Protein AF-A0A7Y1VDX3-F1 (afdb_monomer)

Solvent-accessible surface area (backbone atoms only — not comparable to full-atom values): 6026 Å² total; per-residue (Å²): 114,44,83,74,45,80,50,71,57,99,87,42,53,24,38,36,29,40,42,67,61,89,92,47,64,34,39,38,28,24,33,70,87,78,65,44,71,39,35,40,39,37,72,43,80,51,99,92,39,83,38,59,35,38,38,38,41,39,68,69,42,78,50,96,91,40,77,41,66,30,31,42,38,38,38,48,74,94,47,76,48,78,48,74,59,90,76,83,79,79,99,62,97,78,57,79,81,82,74,116

Mean predicted aligned error: 3.8 Å

Foldseek 3Di:
DDFDDFDDDPNFTWTWDWDDDPNFIKIWIAGPPPRDTAKIWGWDQDPNDTWIKMKGFDPFDDDPNDTDTQWIWIDTPPDIDIGGHPDDDDPPDDDPVVVD

Secondary structure (DSSP, 8-state):
-EEEEEEEETTEEEEEEEEEETTEEEEEEEETTT--EEEEEEEEEETTEEEEEEEEEEEEEEETTEEEEEEEEEEETTEEEEEE-S---SS-S--GGGG-

pLDDT: mean 94.96, std 3.92, range [72.88, 98.62]

Structure (mmCIF, N/CA/C/O backbone):
data_AF-A0A7Y1VDX3-F1
#
_entry.id   AF-A0A7Y1VDX3-F1
#
loop_
_atom_site.group_PDB
_atom_site.id
_atom_site.type_symbol
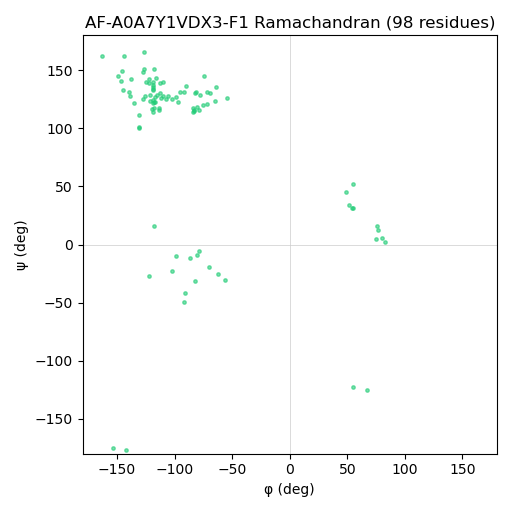_atom_site.label_atom_id
_atom_site.label_alt_id
_atom_site.label_comp_id
_atom_site.label_asym_id
_atom_site.label_entity_id
_atom_site.label_seq_id
_atom_site.pdbx_PDB_ins_code
_atom_site.Cartn_x
_atom_site.Cartn_y
_atom_site.Cartn_z
_atom_site.occupancy
_atom_site.B_iso_or_equiv
_atom_site.auth_seq_id
_atom_site.auth_comp_id
_atom_site.auth_asym_id
_atom_site.auth_atom_id
_atom_site.pdbx_PDB_model_num
ATOM 1 N N . ILE A 1 1 ? 3.063 -6.414 14.309 1.00 93.81 1 ILE A N 1
ATOM 2 C CA . ILE A 1 1 ? 1.867 -6.387 13.434 1.00 93.81 1 ILE A CA 1
ATOM 3 C C . ILE A 1 1 ? 0.695 -6.973 14.199 1.00 93.81 1 ILE A C 1
ATOM 5 O O . ILE A 1 1 ? 0.925 -7.875 14.996 1.00 93.81 1 ILE A O 1
ATOM 9 N N . GLU A 1 2 ? -0.512 -6.468 13.977 1.00 97.50 2 GLU A N 1
ATOM 10 C CA . GLU A 1 2 ? -1.724 -6.882 14.695 1.00 97.50 2 GLU A CA 1
ATOM 11 C C . GLU A 1 2 ? -2.932 -6.850 13.746 1.00 97.50 2 GLU A C 1
ATOM 13 O O . GLU A 1 2 ? -3.115 -5.875 13.017 1.00 97.50 2 GLU A O 1
ATOM 18 N N . LEU A 1 3 ? -3.746 -7.911 13.733 1.00 97.88 3 LEU A N 1
ATOM 19 C CA . LEU A 1 3 ? -5.034 -7.909 13.034 1.00 97.88 3 LEU A CA 1
ATOM 2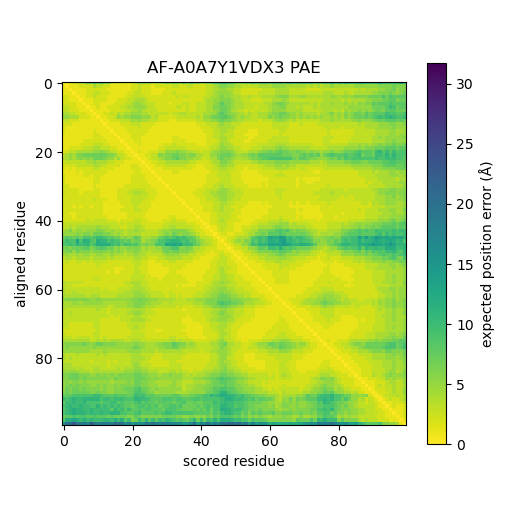0 C C . LEU A 1 3 ? -6.037 -7.093 13.850 1.00 97.88 3 LEU A C 1
ATOM 22 O O . LEU A 1 3 ? -6.340 -7.452 14.982 1.00 97.88 3 LEU A O 1
ATOM 26 N N . VAL A 1 4 ? -6.570 -6.029 13.256 1.00 98.06 4 VAL A N 1
ATOM 27 C CA . VAL A 1 4 ? -7.532 -5.134 13.909 1.00 98.06 4 VAL A CA 1
ATOM 28 C C . VAL A 1 4 ? -8.959 -5.592 13.634 1.00 98.06 4 VAL A C 1
ATOM 30 O O . VAL A 1 4 ? -9.768 -5.704 14.551 1.00 98.06 4 VAL A O 1
ATOM 33 N N . SER A 1 5 ? -9.287 -5.842 12.365 1.00 97.81 5 SER A N 1
ATOM 34 C CA . SER A 1 5 ? -10.628 -6.260 11.954 1.00 97.81 5 SER A CA 1
ATOM 35 C C . SER A 1 5 ? -10.646 -6.866 10.551 1.00 97.81 5 SER A C 1
ATOM 37 O O . SER A 1 5 ? -9.737 -6.652 9.746 1.00 97.81 5 SER A O 1
ATOM 39 N N . LEU A 1 6 ? -11.720 -7.597 10.259 1.00 97.81 6 LEU A N 1
ATOM 40 C CA . LEU A 1 6 ? -12.199 -7.854 8.904 1.00 97.81 6 LEU A CA 1
ATOM 41 C C . LEU A 1 6 ? -13.319 -6.840 8.625 1.00 97.81 6 LEU A C 1
ATOM 43 O O . LEU A 1 6 ? -14.262 -6.742 9.409 1.00 97.81 6 LEU A O 1
ATOM 47 N N . THR A 1 7 ? -13.183 -6.043 7.571 1.00 96.94 7 THR A N 1
ATOM 48 C CA . THR A 1 7 ? -14.126 -4.972 7.198 1.00 96.94 7 THR A CA 1
ATOM 49 C C . THR A 1 7 ? -14.277 -4.913 5.679 1.00 96.94 7 THR A C 1
ATOM 51 O O . THR A 1 7 ? -13.664 -5.711 4.984 1.00 96.94 7 THR A O 1
ATOM 54 N N . SER A 1 8 ? -15.049 -3.965 5.150 1.00 96.62 8 SER A N 1
ATOM 55 C CA . SER A 1 8 ? -15.190 -3.744 3.709 1.00 96.62 8 SER A CA 1
ATOM 56 C C . SER A 1 8 ? -14.723 -2.347 3.293 1.00 96.62 8 SER A C 1
ATOM 58 O O . SER A 1 8 ? -15.087 -1.362 3.941 1.00 96.62 8 SER A O 1
ATOM 60 N N . ILE A 1 9 ? -13.998 -2.243 2.180 1.00 93.81 9 ILE A N 1
ATOM 61 C CA . ILE A 1 9 ? -13.704 -0.982 1.481 1.00 93.81 9 ILE A CA 1
ATOM 62 C C . ILE A 1 9 ? -14.295 -1.090 0.078 1.00 93.81 9 ILE A C 1
ATOM 64 O O . ILE A 1 9 ? -13.966 -2.017 -0.650 1.00 93.81 9 ILE A O 1
ATOM 68 N N . GLU A 1 10 ? -15.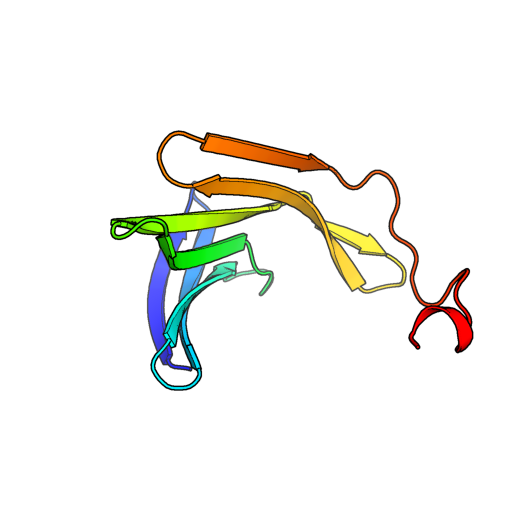190 -0.168 -0.289 1.00 89.12 10 GLU A N 1
ATOM 69 C CA . GLU A 1 10 ? -15.807 -0.118 -1.630 1.00 89.12 10 GLU A CA 1
ATOM 70 C C . GLU A 1 10 ? -16.430 -1.459 -2.083 1.00 89.12 10 GLU A C 1
ATOM 72 O O . GLU A 1 10 ? -16.437 -1.804 -3.260 1.00 89.12 10 GLU A O 1
ATOM 77 N N . GLY A 1 11 ? -16.975 -2.226 -1.131 1.00 92.00 11 GLY A N 1
ATOM 78 C CA . GLY A 1 11 ? -17.591 -3.533 -1.386 1.00 92.00 11 GLY A CA 1
ATOM 79 C C . GLY A 1 11 ? -16.614 -4.713 -1.458 1.00 92.00 11 GLY A C 1
ATOM 80 O O . GLY A 1 11 ? -17.057 -5.835 -1.685 1.00 92.00 11 GLY A O 1
ATOM 81 N N . VAL A 1 12 ? -15.316 -4.487 -1.239 1.00 94.06 12 VAL A N 1
ATOM 82 C CA . VAL A 1 12 ? -14.287 -5.531 -1.131 1.00 94.06 12 VAL A CA 1
ATOM 83 C C . VAL A 1 12 ? -13.999 -5.816 0.339 1.00 94.06 12 VAL A C 1
ATOM 85 O O . VAL A 1 12 ? -13.682 -4.897 1.095 1.00 94.06 12 VAL A O 1
ATOM 88 N N . ASP A 1 13 ? -14.082 -7.085 0.739 1.00 98.31 13 ASP A N 1
ATOM 89 C CA . ASP A 1 13 ? -13.694 -7.523 2.082 1.00 98.31 13 ASP A CA 1
ATOM 90 C C . ASP A 1 13 ? -12.174 -7.432 2.260 1.00 98.31 13 ASP A C 1
ATOM 92 O O . ASP A 1 13 ? -11.400 -7.924 1.435 1.00 98.31 13 ASP A O 1
ATOM 96 N N . VAL A 1 14 ? -11.736 -6.815 3.357 1.00 98.62 14 VAL A N 1
ATOM 97 C CA . VAL A 1 14 ? -10.331 -6.535 3.653 1.00 98.62 14 VAL A CA 1
ATOM 98 C C . VAL A 1 14 ? -9.974 -6.812 5.111 1.00 98.62 14 VAL A C 1
ATOM 100 O O . VAL A 1 14 ? -10.719 -6.489 6.040 1.00 98.62 14 VAL A O 1
ATOM 103 N N . TYR A 1 15 ? -8.770 -7.331 5.329 1.00 98.56 15 TYR A N 1
ATOM 104 C CA . TYR A 1 15 ? -8.141 -7.382 6.643 1.00 98.56 15 TYR A CA 1
ATOM 105 C C . TYR A 1 15 ? -7.447 -6.055 6.938 1.00 98.56 15 TYR A C 1
ATOM 107 O O . TYR A 1 15 ? -6.489 -5.685 6.254 1.00 98.56 15 TYR A O 1
ATOM 115 N N . LYS A 1 16 ? -7.894 -5.352 7.983 1.00 98.38 16 LYS A N 1
ATOM 116 C CA . LYS A 1 16 ? -7.193 -4.185 8.526 1.00 98.38 16 LYS A CA 1
ATOM 117 C C . LYS A 1 16 ? -6.100 -4.661 9.477 1.00 98.38 16 LYS A C 1
ATOM 119 O O . LYS A 1 16 ? -6.385 -5.220 10.535 1.00 98.38 16 LYS A O 1
ATOM 124 N N . ILE A 1 17 ? -4.851 -4.406 9.113 1.00 98.50 17 ILE A N 1
ATOM 125 C CA . ILE A 1 17 ? -3.661 -4.770 9.878 1.00 98.50 17 ILE A CA 1
ATOM 126 C C . ILE A 1 17 ? -2.992 -3.505 10.400 1.00 98.50 17 ILE A C 1
ATOM 128 O O . ILE A 1 17 ? -2.647 -2.613 9.626 1.00 98.50 17 ILE A O 1
ATOM 132 N N . LYS A 1 18 ? -2.757 -3.443 11.708 1.00 98.19 18 LYS A N 1
ATOM 133 C CA . LYS A 1 18 ? -1.920 -2.428 12.341 1.00 98.19 18 LYS A CA 1
ATOM 134 C C . LYS A 1 18 ? -0.450 -2.827 12.233 1.00 98.19 18 LYS A C 1
ATOM 136 O O . LYS A 1 18 ? -0.052 -3.952 12.561 1.00 98.19 18 LYS A O 1
ATOM 141 N N . VAL A 1 19 ? 0.371 -1.893 11.773 1.00 97.94 19 VAL A N 1
ATOM 142 C CA . VAL A 1 19 ? 1.819 -2.026 11.635 1.00 97.94 19 VAL A CA 1
ATOM 143 C C . VAL A 1 19 ? 2.480 -0.967 12.506 1.00 97.94 19 VAL A C 1
ATOM 145 O O . VAL A 1 19 ? 2.328 0.226 12.256 1.00 97.94 19 VAL A O 1
ATOM 148 N N . THR A 1 20 ? 3.229 -1.423 13.506 1.00 96.69 20 THR A N 1
ATOM 149 C CA . THR A 1 20 ? 4.010 -0.573 14.412 1.00 96.69 20 THR A CA 1
ATOM 150 C C . THR A 1 20 ? 5.490 -0.693 14.061 1.00 96.69 20 THR A C 1
ATOM 152 O O . THR A 1 20 ? 6.007 -1.812 13.969 1.00 96.69 20 THR A O 1
ATOM 155 N N . LYS A 1 21 ? 6.169 0.439 13.859 1.00 92.62 21 LYS A N 1
ATOM 156 C CA . LYS A 1 21 ? 7.614 0.522 13.613 1.00 92.62 21 LYS A CA 1
ATOM 157 C C . LYS A 1 21 ? 8.215 1.577 14.543 1.00 92.62 21 LYS A C 1
ATOM 159 O O . LYS A 1 21 ? 8.145 2.763 14.260 1.00 92.62 21 LYS A O 1
ATOM 164 N N . GLY A 1 22 ? 8.825 1.138 15.644 1.00 92.38 22 GLY A N 1
ATOM 165 C CA . GLY A 1 22 ? 9.235 2.060 16.707 1.00 92.38 22 GLY A CA 1
ATOM 166 C C . GLY A 1 22 ? 8.002 2.669 17.373 1.00 92.38 22 GLY A C 1
ATOM 167 O O . GLY A 1 22 ? 7.123 1.924 17.801 1.00 92.38 22 GLY A O 1
ATOM 168 N N . GLU A 1 23 ? 7.936 3.997 17.424 1.00 89.88 23 GLU A N 1
ATOM 169 C CA . GLU A 1 23 ? 6.779 4.746 17.938 1.00 89.88 23 GLU A CA 1
ATOM 170 C C . GLU A 1 23 ? 5.709 5.001 16.860 1.00 89.88 23 GLU A C 1
ATOM 172 O O . GLU A 1 23 ? 4.583 5.370 17.186 1.00 89.88 23 GLU A O 1
ATOM 177 N N . ASP A 1 24 ? 6.028 4.754 15.584 1.00 91.38 24 ASP A N 1
ATOM 178 C CA . ASP A 1 24 ? 5.118 5.021 14.474 1.00 91.38 24 ASP A CA 1
ATOM 179 C C . ASP A 1 24 ? 4.096 3.894 14.297 1.00 91.38 24 ASP A C 1
ATOM 181 O O . ASP A 1 24 ? 4.446 2.712 14.178 1.00 91.38 24 ASP A O 1
ATOM 185 N N . GLU A 1 25 ? 2.824 4.272 14.180 1.00 95.62 25 GLU A N 1
ATOM 186 C CA . GLU A 1 25 ? 1.722 3.373 13.850 1.00 95.62 25 GLU A CA 1
ATOM 187 C C . GLU A 1 25 ? 1.144 3.694 12.469 1.00 95.62 25 GLU A C 1
ATOM 189 O O . GLU A 1 25 ? 0.959 4.847 12.081 1.00 95.62 25 GLU A O 1
ATOM 194 N N . SER A 1 26 ? 0.829 2.648 11.714 1.00 97.25 26 SER A N 1
ATOM 195 C CA . SER A 1 26 ? 0.143 2.744 10.426 1.00 97.25 26 SER A CA 1
ATOM 196 C C . SER A 1 26 ? -0.813 1.573 10.253 1.00 97.25 26 SER A C 1
ATOM 198 O O . SER A 1 26 ? -0.695 0.547 10.928 1.00 97.25 26 SER A O 1
ATOM 200 N N . PHE A 1 27 ? -1.750 1.706 9.323 1.00 98.12 27 PHE A N 1
ATOM 201 C CA . PHE A 1 27 ? -2.649 0.632 8.939 1.00 98.12 27 PHE A CA 1
ATOM 202 C C . PHE A 1 27 ? -2.418 0.232 7.491 1.00 98.12 27 PHE A C 1
ATOM 204 O O . PHE A 1 27 ? -2.143 1.056 6.619 1.00 98.12 27 PHE A O 1
ATOM 211 N N . ARG A 1 28 ? -2.545 -1.064 7.242 1.00 98.38 28 ARG A N 1
ATOM 212 C CA . ARG A 1 28 ? -2.547 -1.663 5.914 1.00 98.38 28 ARG A CA 1
ATOM 213 C C . ARG A 1 28 ? -3.811 -2.481 5.763 1.00 98.38 28 ARG A C 1
ATOM 215 O O . ARG A 1 28 ? -4.220 -3.161 6.701 1.00 98.38 28 ARG A O 1
ATOM 222 N N . TYR A 1 29 ? -4.412 -2.409 4.591 1.00 98.50 29 TYR A N 1
ATOM 223 C CA . TYR A 1 29 ? -5.641 -3.106 4.266 1.00 98.50 29 TYR A CA 1
ATOM 224 C C . TYR A 1 29 ? -5.340 -4.079 3.141 1.00 98.50 29 TYR A C 1
ATOM 226 O O . TYR A 1 29 ? -4.847 -3.665 2.090 1.00 98.50 29 TYR A O 1
ATOM 234 N N . TYR A 1 30 ? -5.609 -5.357 3.381 1.00 98.38 30 TYR A N 1
ATOM 235 C CA . TYR A 1 30 ? -5.353 -6.427 2.425 1.00 98.38 30 TYR A CA 1
ATOM 236 C C . TYR A 1 30 ? -6.665 -7.065 1.999 1.00 98.38 30 TYR A C 1
ATOM 238 O O . TYR A 1 30 ? -7.443 -7.458 2.863 1.00 98.38 30 TYR A O 1
ATOM 246 N N . ASP A 1 31 ? -6.894 -7.182 0.697 1.00 98.31 31 ASP A N 1
ATOM 247 C CA . ASP A 1 31 ? -8.033 -7.901 0.126 1.00 98.31 31 ASP A CA 1
ATOM 248 C C . ASP A 1 31 ? -8.068 -9.342 0.665 1.00 98.31 31 ASP A C 1
ATOM 250 O O . ASP A 1 31 ? -7.078 -10.075 0.595 1.00 98.31 31 ASP A O 1
ATOM 254 N N . ALA A 1 32 ? -9.203 -9.747 1.236 1.00 98.12 32 ALA A N 1
ATOM 255 C CA . ALA A 1 32 ? -9.340 -11.029 1.923 1.00 98.12 32 ALA A CA 1
ATOM 256 C C . ALA A 1 32 ? -9.313 -12.240 0.973 1.00 98.12 32 ALA A C 1
ATOM 258 O O . ALA A 1 32 ? -9.057 -13.362 1.412 1.00 98.12 32 ALA A O 1
ATOM 259 N N . LYS A 1 33 ? -9.571 -12.030 -0.322 1.00 97.50 33 LYS A N 1
ATOM 260 C CA . LYS A 1 33 ? -9.598 -13.072 -1.352 1.00 97.50 33 LYS A CA 1
ATOM 261 C C . LYS A 1 33 ? -8.235 -13.257 -2.016 1.00 97.50 33 LYS A C 1
ATOM 263 O O . LYS A 1 33 ? -7.850 -14.390 -2.295 1.00 97.50 33 LYS A O 1
ATOM 268 N N . THR A 1 34 ? -7.537 -12.165 -2.314 1.00 96.81 34 THR A N 1
ATOM 269 C CA . THR A 1 34 ? -6.275 -12.180 -3.079 1.00 96.81 34 THR A CA 1
ATOM 270 C C . THR A 1 34 ? -5.038 -12.018 -2.202 1.00 96.81 34 THR A C 1
ATOM 272 O O . THR A 1 34 ? -3.946 -12.416 -2.599 1.00 96.81 34 THR A O 1
ATOM 275 N N . GLY A 1 35 ? -5.191 -11.436 -1.010 1.00 96.38 35 GLY A N 1
ATOM 276 C CA . GLY A 1 35 ? -4.083 -11.046 -0.143 1.00 96.38 35 GLY A CA 1
ATOM 277 C C . GLY A 1 35 ? -3.3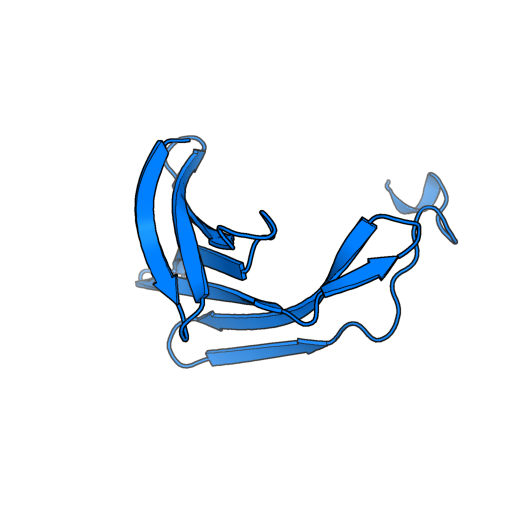40 -9.792 -0.613 1.00 96.38 35 GLY A C 1
ATOM 278 O O . GLY A 1 35 ? -2.332 -9.428 -0.006 1.00 96.38 35 GLY A O 1
ATOM 279 N N . TY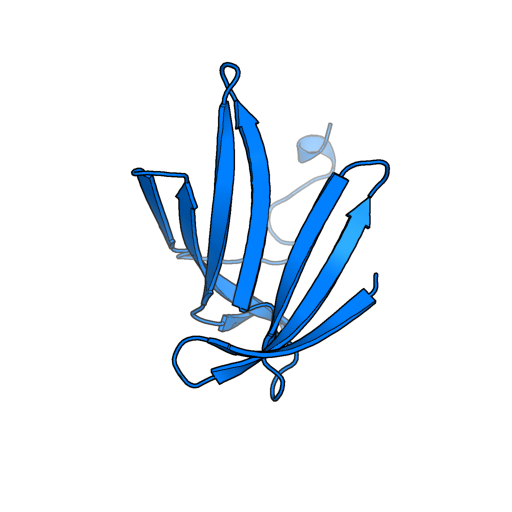R A 1 36 ? -3.795 -9.122 -1.677 1.00 97.62 36 TYR A N 1
ATOM 280 C CA . TYR A 1 36 ? -3.141 -7.917 -2.184 1.00 97.62 36 TYR A CA 1
ATOM 281 C C . TYR A 1 36 ? -3.408 -6.718 -1.288 1.00 97.62 36 TYR A C 1
ATOM 283 O O . TYR A 1 36 ? -4.477 -6.580 -0.696 1.00 97.62 36 TYR A O 1
ATOM 291 N N . LEU A 1 37 ? -2.407 -5.848 -1.179 1.00 98.06 37 LEU A N 1
ATOM 292 C CA . LEU A 1 37 ? -2.572 -4.559 -0.528 1.00 98.06 37 LEU A CA 1
ATOM 293 C C . LEU A 1 37 ? -3.579 -3.744 -1.344 1.00 98.06 37 LEU A C 1
ATOM 295 O O . LEU A 1 37 ? -3.495 -3.719 -2.561 1.00 98.06 37 LEU A O 1
ATOM 299 N N . VAL A 1 38 ? -4.519 -3.078 -0.689 1.00 98.06 38 VAL A N 1
ATOM 300 C CA . VAL A 1 38 ? -5.464 -2.179 -1.373 1.00 98.06 38 VAL A CA 1
ATOM 301 C C . VAL A 1 38 ? -5.398 -0.764 -0.827 1.00 98.06 38 VAL A C 1
ATOM 303 O O . VAL A 1 38 ? -5.653 0.191 -1.553 1.00 98.06 38 VAL A O 1
ATOM 306 N N . ARG A 1 39 ? -5.004 -0.614 0.443 1.00 98.50 39 ARG A N 1
ATOM 307 C CA . ARG A 1 39 ? -4.862 0.689 1.085 1.00 98.50 39 ARG A CA 1
ATOM 308 C C . ARG A 1 39 ? -3.768 0.687 2.142 1.00 98.50 39 ARG A C 1
ATOM 310 O O . ARG A 1 39 ? -3.612 -0.284 2.887 1.00 98.50 39 ARG A O 1
ATOM 317 N N . THR A 1 40 ? -3.065 1.805 2.270 1.00 98.12 40 THR A N 1
ATOM 318 C CA . THR A 1 40 ? -2.341 2.166 3.491 1.00 98.12 40 THR A CA 1
ATOM 319 C C . THR A 1 40 ? -2.892 3.457 4.075 1.00 98.12 40 THR A C 1
ATOM 321 O O . THR A 1 40 ? -3.429 4.306 3.366 1.00 98.12 40 THR A O 1
ATOM 324 N N . GLU A 1 41 ? -2.789 3.586 5.389 1.00 97.44 41 GLU A N 1
ATOM 325 C CA . GLU A 1 41 ? -3.221 4.758 6.136 1.00 97.44 41 GLU A CA 1
ATOM 326 C C . GLU A 1 41 ? -2.173 5.054 7.203 1.00 97.44 41 GLU A C 1
ATOM 328 O O . GLU A 1 41 ? -1.779 4.170 7.969 1.00 97.44 41 GLU A O 1
ATOM 333 N N . LYS A 1 42 ? -1.701 6.296 7.248 1.00 95.88 42 LYS A N 1
ATOM 334 C CA . LYS A 1 42 ? -0.760 6.761 8.266 1.00 95.88 42 LYS A CA 1
ATOM 335 C C . LYS A 1 42 ? -1.036 8.212 8.615 1.00 95.88 42 LYS A C 1
ATOM 337 O O . LYS A 1 42 ? -1.441 8.994 7.756 1.00 95.88 42 LYS A O 1
ATOM 342 N N . THR A 1 43 ? -0.750 8.579 9.852 1.00 93.81 43 THR A N 1
ATOM 343 C CA . THR A 1 43 ? -0.718 9.980 10.269 1.00 93.81 43 THR A CA 1
ATOM 344 C C . THR A 1 43 ? 0.702 10.499 10.095 1.00 93.81 43 THR A C 1
ATOM 346 O O . THR A 1 43 ? 1.658 9.837 10.488 1.00 93.81 43 THR A O 1
ATOM 349 N N . VAL A 1 44 ? 0.846 11.660 9.463 1.00 89.88 44 VAL A N 1
ATOM 350 C CA . VAL A 1 44 ? 2.128 12.333 9.254 1.00 89.88 44 VAL A CA 1
ATOM 351 C C . VAL A 1 44 ? 2.055 13.708 9.895 1.00 89.88 44 VAL A C 1
ATOM 353 O O . VAL A 1 44 ? 1.137 14.472 9.609 1.00 89.88 44 VAL A O 1
ATOM 356 N N . GLU A 1 45 ? 3.035 14.035 10.729 1.00 90.31 45 GLU A N 1
ATOM 357 C CA . GLU A 1 45 ? 3.205 15.383 11.265 1.00 90.31 45 GLU A CA 1
ATOM 358 C C . GLU A 1 45 ? 3.913 16.263 10.230 1.00 90.31 45 GLU A C 1
ATOM 360 O O . GLU A 1 45 ? 5.053 15.999 9.842 1.00 90.31 45 GLU A O 1
ATOM 365 N N . ALA A 1 46 ? 3.248 17.319 9.769 1.00 85.81 46 ALA A N 1
ATOM 366 C CA . ALA A 1 46 ? 3.808 18.272 8.819 1.00 85.81 46 ALA A CA 1
ATOM 367 C C . ALA A 1 46 ? 3.392 19.695 9.193 1.00 85.81 46 ALA A C 1
ATOM 369 O O . ALA A 1 46 ? 2.221 19.969 9.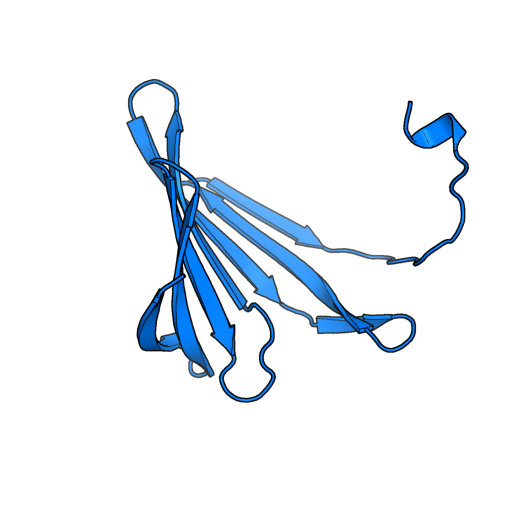431 1.00 85.81 46 ALA A O 1
ATOM 370 N N . GLN A 1 47 ? 4.360 20.618 9.244 1.00 86.38 47 GLN A N 1
ATOM 371 C CA . GLN A 1 47 ? 4.119 22.033 9.579 1.00 86.38 47 GLN A CA 1
ATOM 372 C C . GLN A 1 47 ? 3.370 22.239 10.917 1.00 86.38 47 GLN A C 1
ATOM 374 O O . GLN A 1 47 ? 2.618 23.196 11.075 1.00 86.38 47 GLN A O 1
ATOM 379 N N . GLY A 1 48 ? 3.571 21.337 11.887 1.00 90.31 48 GLY A N 1
ATOM 380 C CA . GLY A 1 48 ? 2.887 21.371 13.186 1.00 90.31 48 GLY A CA 1
ATOM 381 C C . GLY A 1 48 ? 1.434 20.882 13.158 1.00 90.31 48 GLY A C 1
ATOM 382 O O . GLY A 1 48 ? 0.708 21.111 14.123 1.00 90.31 48 GLY A O 1
ATOM 383 N N . GLN A 1 49 ? 1.001 20.240 12.070 1.00 89.88 49 GLN A N 1
ATOM 384 C CA . GLN A 1 49 ? -0.315 19.621 11.942 1.00 89.88 49 GLN A CA 1
ATOM 385 C C . GLN A 1 49 ? -0.193 18.114 11.701 1.00 89.88 49 GLN A C 1
ATOM 387 O O . GLN A 1 49 ? 0.605 17.672 10.872 1.00 89.88 49 GLN A O 1
ATOM 392 N N . SER A 1 50 ? -1.071 17.347 12.345 1.00 91.94 50 SER A N 1
ATOM 393 C CA . SER A 1 50 ? -1.274 15.926 12.065 1.00 91.94 50 SER A CA 1
ATOM 394 C C . SER A 1 50 ? -2.145 15.754 10.820 1.00 91.94 50 SER A C 1
ATOM 396 O O . SER A 1 50 ? -3.320 16.130 10.813 1.00 91.94 50 SER A O 1
ATOM 398 N N . ILE A 1 51 ? -1.592 15.167 9.761 1.00 92.56 51 ILE A N 1
ATOM 399 C CA . ILE A 1 51 ? -2.293 14.912 8.499 1.00 92.56 51 ILE A CA 1
ATOM 400 C C . ILE A 1 51 ? -2.437 13.406 8.304 1.00 92.56 51 ILE A C 1
ATOM 402 O O . ILE A 1 51 ? -1.449 12.687 8.148 1.00 92.56 51 ILE A O 1
ATOM 406 N N . VAL A 1 52 ? -3.679 12.922 8.252 1.00 93.88 52 VAL A N 1
ATOM 407 C CA . VAL A 1 52 ? -3.948 11.550 7.807 1.00 93.88 52 VAL A CA 1
ATOM 408 C C . VAL A 1 52 ? -3.711 11.477 6.303 1.00 93.88 52 VAL A C 1
ATOM 410 O O . VAL A 1 52 ? -4.330 12.200 5.520 1.00 93.88 52 VAL A O 1
ATOM 413 N N . THR A 1 53 ? -2.792 10.604 5.914 1.00 96.38 53 THR A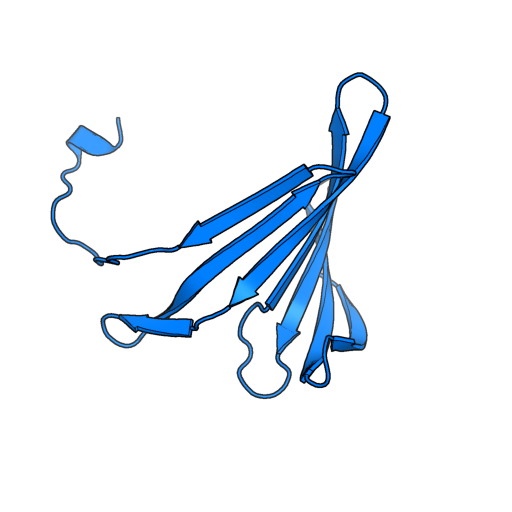 N 1
ATOM 414 C CA . THR A 1 53 ? -2.483 10.274 4.527 1.00 96.38 53 THR A CA 1
ATOM 415 C C . THR A 1 53 ? -3.012 8.880 4.230 1.00 96.38 53 THR A C 1
ATOM 417 O O . THR A 1 53 ? -2.664 7.919 4.921 1.00 96.38 53 THR A O 1
ATOM 420 N N . VAL A 1 54 ? -3.835 8.778 3.190 1.00 97.81 54 VAL A N 1
ATOM 421 C CA . VAL A 1 54 ? -4.367 7.518 2.669 1.00 97.81 54 VAL A CA 1
ATOM 422 C C . VAL A 1 54 ? -3.772 7.274 1.292 1.00 97.81 54 VAL A C 1
ATOM 424 O O . VAL A 1 54 ? -3.798 8.159 0.440 1.00 97.81 54 VAL A O 1
ATOM 427 N N . GLU A 1 55 ? -3.244 6.079 1.073 1.00 98.12 55 GLU A N 1
ATOM 428 C CA . GLU A 1 55 ? -2.754 5.627 -0.225 1.00 98.12 55 GLU A CA 1
ATOM 429 C C . GLU A 1 55 ? -3.564 4.411 -0.660 1.00 98.12 55 GLU A C 1
ATOM 431 O O . GLU A 1 55 ? -3.484 3.363 -0.026 1.00 98.12 55 GLU A O 1
ATOM 436 N N . ASP A 1 56 ? -4.339 4.562 -1.727 1.00 98.31 56 ASP A N 1
ATOM 437 C CA . ASP A 1 56 ? -5.071 3.485 -2.386 1.00 98.31 56 ASP A CA 1
ATOM 438 C C . ASP A 1 56 ? -4.256 2.939 -3.552 1.00 98.31 56 ASP A C 1
ATOM 440 O O . ASP A 1 56 ? -3.786 3.710 -4.391 1.00 98.31 56 ASP A O 1
ATOM 444 N N . VAL A 1 57 ? -4.122 1.618 -3.633 1.00 98.00 57 VAL A N 1
ATOM 445 C CA . VAL A 1 57 ? -3.446 0.939 -4.743 1.00 98.00 57 VAL A CA 1
ATOM 446 C C . VAL A 1 57 ? -4.417 0.010 -5.458 1.00 98.00 57 VAL A C 1
ATOM 448 O O . VAL A 1 57 ? -5.213 -0.692 -4.837 1.00 98.00 57 VAL A O 1
ATOM 451 N N . SER A 1 58 ? -4.391 0.041 -6.786 1.00 97.25 58 SER A N 1
ATOM 452 C CA . SER A 1 58 ? -5.340 -0.679 -7.637 1.00 97.25 58 SER A CA 1
ATOM 453 C C . SER A 1 58 ? -4.728 -0.996 -9.006 1.00 97.25 58 SER A C 1
ATOM 455 O O . SER A 1 58 ? -3.538 -0.766 -9.233 1.00 97.25 58 SER A O 1
ATOM 457 N N . ASP A 1 59 ? -5.545 -1.557 -9.904 1.00 96.56 59 ASP A N 1
ATOM 458 C CA . ASP A 1 59 ? -5.137 -1.993 -11.246 1.00 96.56 59 ASP A CA 1
ATOM 459 C C . ASP A 1 59 ? -3.953 -2.971 -11.199 1.00 96.56 59 ASP A C 1
ATOM 461 O O . ASP A 1 59 ? -2.905 -2.767 -11.809 1.00 96.56 59 ASP A O 1
ATOM 465 N N . TYR A 1 60 ? -4.099 -4.023 -10.390 1.00 97.19 60 TYR A N 1
ATOM 466 C CA . TYR A 1 60 ? -3.081 -5.056 -10.256 1.00 97.19 60 TYR A CA 1
ATOM 467 C C . TYR A 1 60 ? -2.900 -5.819 -11.575 1.00 97.19 60 TYR A C 1
ATOM 469 O O . TYR A 1 60 ? -3.852 -6.416 -12.082 1.00 97.19 60 TYR A O 1
ATOM 477 N N . LYS A 1 61 ? -1.671 -5.852 -12.099 1.00 96.38 61 LYS A N 1
ATOM 478 C CA . LYS A 1 61 ? -1.292 -6.582 -13.319 1.00 96.38 61 LYS A CA 1
ATOM 479 C C . LYS A 1 61 ? -0.102 -7.492 -13.065 1.00 96.38 61 LYS A C 1
ATOM 481 O O . LYS A 1 61 ? 0.755 -7.190 -12.238 1.00 96.38 61 LYS A O 1
ATOM 486 N N . GLU A 1 62 ? -0.061 -8.607 -13.785 1.00 96.06 62 GLU A N 1
ATOM 487 C CA . GLU A 1 62 ? 1.046 -9.553 -13.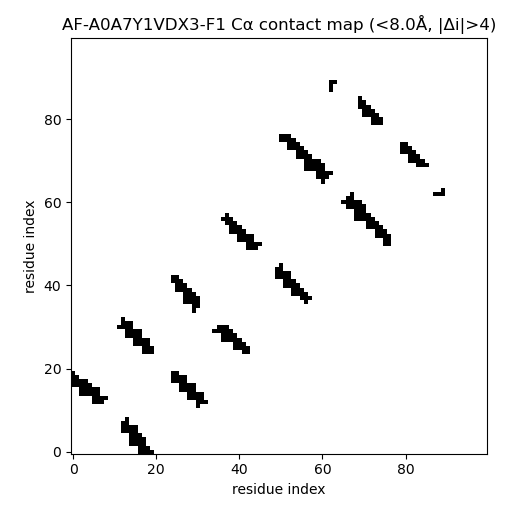692 1.00 96.06 62 GLU A CA 1
ATOM 488 C C . GLU A 1 62 ? 2.259 -9.037 -14.469 1.00 96.06 62 GLU A C 1
ATOM 490 O O . GLU A 1 62 ? 2.160 -8.710 -15.652 1.00 96.06 62 GLU A O 1
ATOM 495 N N . VAL A 1 63 ? 3.413 -9.011 -13.810 1.00 95.25 63 VAL A N 1
ATOM 496 C CA . VAL A 1 63 ? 4.716 -8.722 -14.406 1.00 95.25 63 VAL A CA 1
ATOM 497 C C . VAL A 1 63 ? 5.670 -9.816 -13.948 1.00 95.25 63 VAL A C 1
ATOM 499 O O . VAL A 1 63 ? 5.977 -9.924 -12.761 1.00 95.25 63 VAL A O 1
ATOM 502 N N . ASN A 1 64 ? 6.105 -10.666 -14.881 1.00 92.75 64 ASN A N 1
ATOM 503 C CA . ASN A 1 64 ? 6.969 -11.824 -14.615 1.00 92.75 64 ASN A CA 1
ATOM 504 C C . ASN A 1 64 ? 6.478 -12.704 -13.441 1.00 92.75 64 ASN A C 1
ATOM 506 O O . ASN A 1 64 ? 7.264 -13.089 -12.575 1.00 92.75 64 ASN A O 1
ATOM 510 N N . GLY A 1 65 ? 5.175 -13.007 -13.393 1.00 92.50 65 GLY A N 1
ATOM 511 C CA . GLY A 1 65 ? 4.573 -13.861 -12.361 1.00 92.50 65 GLY A CA 1
ATOM 512 C C . GLY A 1 65 ? 4.294 -13.181 -11.016 1.00 92.50 65 GLY A C 1
ATOM 513 O O . GLY A 1 65 ? 3.890 -13.857 -10.070 1.00 92.50 65 GLY A O 1
ATOM 514 N N . VAL A 1 66 ? 4.493 -11.863 -10.902 1.00 93.50 66 VAL A N 1
ATOM 515 C CA . VAL A 1 66 ? 4.181 -11.087 -9.692 1.00 93.50 66 VAL A CA 1
ATOM 516 C C . VAL A 1 66 ? 3.127 -10.032 -10.013 1.00 93.50 66 VAL A C 1
ATOM 518 O O . VAL A 1 66 ? 3.233 -9.323 -11.009 1.00 93.50 66 VAL A O 1
ATOM 521 N N . MET A 1 67 ? 2.107 -9.914 -9.164 1.00 95.62 67 MET A N 1
ATOM 522 C CA . MET A 1 67 ? 1.052 -8.912 -9.325 1.00 95.62 67 MET A CA 1
ATOM 523 C C . MET A 1 67 ? 1.492 -7.567 -8.742 1.00 95.62 67 MET A C 1
ATOM 525 O O . MET A 1 67 ? 1.672 -7.443 -7.529 1.00 95.62 67 MET A O 1
ATOM 529 N N . PHE A 1 68 ? 1.621 -6.554 -9.595 1.00 96.50 68 PHE A N 1
ATOM 530 C CA . PHE A 1 68 ? 1.979 -5.187 -9.216 1.00 96.50 68 PHE A CA 1
ATOM 531 C C . PHE A 1 68 ? 0.796 -4.240 -9.391 1.00 96.50 68 PHE A C 1
ATOM 533 O O . PHE A 1 68 ? 0.096 -4.349 -10.396 1.00 96.50 68 PHE A O 1
ATOM 540 N N . PRO A 1 69 ? 0.576 -3.287 -8.469 1.00 97.19 69 PRO A N 1
ATOM 541 C CA . PRO A 1 69 ? -0.415 -2.240 -8.673 1.00 97.19 69 PRO A CA 1
ATOM 542 C C . PRO A 1 69 ? 0.076 -1.255 -9.740 1.00 97.19 69 PRO A C 1
ATOM 544 O O . PRO A 1 69 ? 1.209 -0.775 -9.675 1.00 97.19 69 PRO A O 1
ATOM 547 N N . HIS A 1 70 ? -0.775 -0.935 -10.714 1.00 97.94 70 HIS A N 1
ATOM 548 C CA . HIS A 1 70 ? -0.472 0.075 -11.732 1.00 97.94 70 HIS A CA 1
ATOM 549 C C . HIS A 1 70 ? -1.085 1.441 -11.435 1.00 97.94 70 HIS A C 1
ATOM 551 O O . HIS A 1 70 ? -0.716 2.416 -12.086 1.00 97.94 70 HIS A O 1
ATOM 557 N N . THR A 1 71 ? -1.970 1.546 -10.447 1.00 98.19 71 THR A N 1
ATOM 558 C CA . THR A 1 71 ? -2.545 2.825 -10.033 1.00 98.19 71 THR A CA 1
ATOM 559 C C . THR A 1 71 ? -2.344 3.029 -8.543 1.00 98.19 71 THR A C 1
ATOM 561 O O . THR A 1 71 ? -2.764 2.198 -7.740 1.00 98.19 71 THR A O 1
ATOM 564 N N . THR A 1 72 ? -1.778 4.178 -8.184 1.00 98.31 72 THR A N 1
ATOM 565 C CA . THR A 1 72 ? -1.656 4.651 -6.804 1.00 98.31 72 THR A CA 1
ATOM 566 C C . THR A 1 72 ? -2.363 5.993 -6.672 1.00 98.31 72 THR A C 1
ATOM 568 O O . THR A 1 72 ? -2.033 6.950 -7.373 1.00 98.31 72 THR A O 1
ATOM 571 N N . LYS A 1 73 ? -3.322 6.098 -5.754 1.00 98.31 73 LYS A N 1
ATOM 572 C CA . LYS A 1 73 ? -4.012 7.343 -5.411 1.00 98.31 73 LYS A CA 1
ATOM 573 C C . LYS A 1 73 ? -3.654 7.743 -3.987 1.00 98.31 73 LYS A C 1
ATOM 575 O O . LYS A 1 73 ? -4.017 7.064 -3.034 1.00 98.31 73 LYS A O 1
ATOM 580 N N . ILE A 1 74 ? -2.986 8.879 -3.843 1.00 97.94 74 ILE A N 1
ATOM 581 C CA . ILE A 1 74 ? -2.582 9.445 -2.557 1.00 97.94 74 ILE A CA 1
ATOM 582 C C . ILE A 1 74 ? -3.538 10.582 -2.211 1.00 97.94 74 ILE A C 1
ATOM 584 O O . ILE A 1 74 ? -3.703 11.521 -2.989 1.00 97.94 74 ILE A O 1
ATOM 588 N N . THR A 1 75 ? -4.151 10.507 -1.036 1.00 97.44 75 THR A N 1
ATOM 589 C CA . THR A 1 75 ? -5.008 11.552 -0.470 1.00 97.44 75 THR A CA 1
ATOM 590 C C . THR A 1 75 ? -4.381 12.053 0.826 1.00 97.44 75 THR A C 1
ATOM 592 O O . THR A 1 75 ? -4.230 11.284 1.775 1.00 97.44 75 THR A O 1
ATOM 595 N N . ALA A 1 76 ? -4.010 13.332 0.872 1.00 94.50 76 ALA A N 1
ATOM 596 C CA . ALA A 1 76 ? -3.413 13.981 2.039 1.00 94.50 76 ALA A CA 1
ATOM 597 C C . ALA A 1 76 ? -4.152 15.295 2.325 1.00 94.50 76 ALA A C 1
ATOM 599 O O . ALA A 1 76 ? -3.963 16.305 1.640 1.00 94.50 76 ALA A O 1
ATOM 600 N N . GLY A 1 77 ? -5.043 15.271 3.320 1.00 88.25 77 GLY A N 1
ATOM 601 C CA . GLY A 1 77 ? -5.956 16.386 3.581 1.00 88.25 77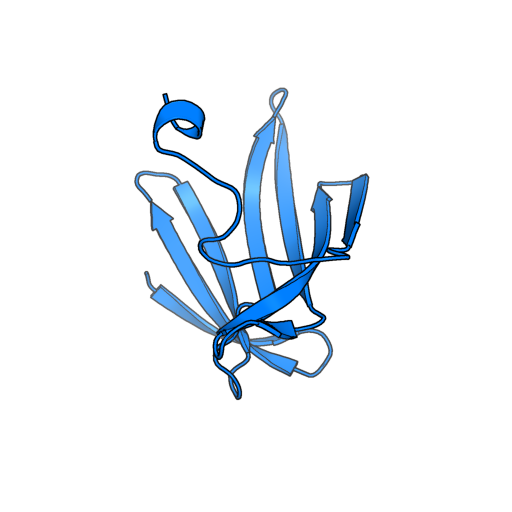 GLY A CA 1
ATOM 602 C C . GLY A 1 77 ? -6.779 16.743 2.328 1.00 88.25 77 GLY A C 1
ATOM 603 O O . GLY A 1 77 ? -7.465 15.870 1.799 1.00 88.25 77 GLY A O 1
ATOM 604 N N . PRO A 1 78 ? -6.733 17.995 1.828 1.00 90.94 78 PRO A N 1
ATOM 605 C CA . PRO A 1 78 ? -7.461 18.402 0.623 1.00 90.94 78 PRO A CA 1
ATOM 606 C C . PRO A 1 78 ? -6.769 18.010 -0.696 1.00 90.94 78 PRO A C 1
ATOM 608 O O . PRO A 1 78 ? -7.349 18.206 -1.763 1.00 90.94 78 PRO A O 1
ATOM 611 N N . GLN A 1 79 ? -5.528 17.517 -0.659 1.00 94.56 79 GLN A N 1
ATOM 612 C CA . GLN A 1 79 ? -4.759 17.201 -1.863 1.00 94.56 79 GLN A CA 1
ATOM 613 C C . GLN A 1 79 ? -4.989 15.752 -2.294 1.00 94.56 79 GLN A C 1
ATOM 615 O O . GLN A 1 79 ? -4.955 14.837 -1.469 1.00 94.56 79 GLN A O 1
ATOM 620 N N . VAL A 1 80 ? -5.171 15.550 -3.600 1.00 97.44 80 VAL A N 1
ATOM 621 C CA . VAL A 1 80 ? -5.285 14.229 -4.227 1.00 97.44 80 VAL A CA 1
ATOM 622 C C . VAL A 1 80 ? -4.285 14.143 -5.375 1.00 97.44 80 VAL A C 1
ATOM 624 O O . VAL A 1 80 ? -4.312 14.972 -6.283 1.00 97.44 80 VAL A O 1
ATOM 627 N N . LEU A 1 81 ? -3.426 13.126 -5.345 1.00 97.94 81 LEU A N 1
ATOM 628 C CA . LEU A 1 81 ? -2.478 12.793 -6.406 1.00 97.94 81 LEU A CA 1
ATOM 629 C C . LEU A 1 81 ? -2.785 11.390 -6.930 1.00 97.94 81 LEU A C 1
ATOM 631 O O . LEU A 1 81 ? -2.953 10.463 -6.144 1.00 97.94 81 LEU A O 1
ATOM 635 N N . ILE A 1 82 ? -2.841 11.228 -8.251 1.00 98.19 82 ILE A N 1
ATOM 636 C CA . ILE A 1 82 ? -3.011 9.924 -8.901 1.00 98.19 82 ILE A CA 1
ATOM 637 C C . ILE A 1 82 ? -1.774 9.658 -9.754 1.00 98.19 82 ILE A C 1
ATOM 639 O O . ILE A 1 82 ? -1.440 10.449 -10.634 1.00 98.19 82 ILE A O 1
ATOM 643 N N . LEU A 1 83 ? -1.110 8.540 -9.484 1.00 98.06 83 LEU A N 1
ATOM 644 C CA . LEU A 1 83 ? 0.039 8.030 -10.218 1.00 98.06 83 LEU A CA 1
ATOM 645 C C . LEU A 1 83 ? -0.400 6.782 -10.983 1.00 98.06 83 LEU A C 1
ATOM 647 O O . LEU A 1 83 ? -0.971 5.866 -10.394 1.00 98.06 83 LEU A O 1
ATOM 651 N N . ASN A 1 84 ? -0.133 6.756 -12.287 1.00 97.88 84 ASN A N 1
ATOM 652 C CA . ASN A 1 84 ? -0.395 5.601 -13.139 1.00 97.88 84 ASN A CA 1
ATOM 653 C C . ASN A 1 84 ? 0.920 5.100 -13.736 1.00 97.88 84 ASN A C 1
ATOM 655 O O . ASN A 1 84 ? 1.629 5.856 -14.402 1.00 97.88 84 ASN A O 1
ATOM 659 N N . SER A 1 85 ? 1.217 3.825 -13.519 1.00 96.19 85 SER A N 1
ATOM 660 C CA . SER A 1 85 ? 2.383 3.138 -14.064 1.00 96.19 85 SER A CA 1
ATOM 661 C C . SER A 1 85 ? 2.079 2.639 -15.474 1.00 96.19 85 SER A C 1
ATOM 663 O O . SER A 1 85 ? 1.236 1.759 -15.676 1.00 96.19 85 SER A O 1
ATOM 665 N N . THR A 1 86 ? 2.779 3.197 -16.461 1.00 94.94 86 THR A N 1
ATOM 666 C CA . THR A 1 86 ? 2.648 2.794 -17.870 1.00 94.94 86 THR A CA 1
ATOM 667 C C . THR A 1 86 ? 3.468 1.557 -18.206 1.00 94.94 86 THR A C 1
ATOM 669 O O . THR A 1 86 ? 3.064 0.787 -19.069 1.00 94.94 86 THR A O 1
ATOM 672 N N . ASP A 1 87 ? 4.602 1.370 -17.531 1.00 92.62 87 ASP A N 1
ATOM 673 C CA . ASP A 1 87 ? 5.511 0.247 -17.740 1.00 92.62 87 ASP A CA 1
ATOM 674 C C . ASP A 1 87 ? 6.170 -0.143 -16.412 1.00 92.62 87 ASP A C 1
ATOM 676 O O . ASP A 1 87 ? 6.503 0.725 -15.601 1.00 92.62 87 ASP A O 1
ATOM 680 N N . VAL A 1 88 ? 6.327 -1.445 -16.180 1.00 92.31 88 VAL A N 1
ATOM 681 C CA . VAL A 1 88 ? 6.960 -2.010 -14.982 1.00 92.31 88 VAL A CA 1
ATOM 682 C C . VAL A 1 88 ? 7.897 -3.116 -15.447 1.00 92.31 88 VAL A C 1
ATOM 684 O O . VAL A 1 88 ? 7.468 -4.078 -16.080 1.00 92.31 88 VAL A O 1
ATOM 687 N N . LYS A 1 89 ? 9.182 -2.985 -15.115 1.00 92.12 89 LYS A N 1
ATOM 688 C CA . LYS A 1 89 ? 10.237 -3.924 -15.503 1.00 92.12 89 LYS A CA 1
ATOM 689 C C . LYS A 1 89 ? 10.933 -4.474 -14.270 1.00 92.12 89 LYS A C 1
ATOM 691 O O . LYS A 1 89 ? 11.159 -3.747 -13.306 1.00 92.12 89 LYS A O 1
ATOM 696 N N . ILE A 1 90 ? 11.290 -5.755 -14.310 1.00 90.75 90 ILE A N 1
ATOM 697 C CA . ILE A 1 90 ? 11.938 -6.445 -13.190 1.00 90.75 90 ILE A CA 1
ATOM 698 C C . ILE A 1 90 ? 13.323 -6.903 -13.626 1.00 90.75 90 ILE A C 1
ATOM 700 O O . ILE A 1 90 ? 13.446 -7.618 -14.617 1.00 90.75 90 ILE A O 1
ATOM 704 N N . ASN A 1 91 ? 14.343 -6.533 -12.846 1.00 87.75 91 ASN A N 1
ATOM 705 C CA . ASN A 1 91 ? 15.748 -6.897 -13.064 1.00 87.75 91 ASN A CA 1
ATOM 706 C C . ASN A 1 91 ? 16.282 -6.522 -14.461 1.00 87.75 91 ASN A C 1
ATOM 708 O O . ASN A 1 91 ? 17.150 -7.205 -15.000 1.00 87.75 91 ASN A O 1
ATOM 712 N N . GLU A 1 92 ? 15.770 -5.441 -15.051 1.00 91.31 92 GLU A N 1
ATOM 713 C CA . GLU A 1 92 ? 16.161 -4.964 -16.378 1.00 91.31 92 GLU A CA 1
ATOM 714 C C . GLU A 1 92 ? 16.682 -3.526 -16.292 1.00 91.31 92 GLU A C 1
ATOM 716 O O . GLU A 1 92 ? 16.096 -2.691 -15.606 1.00 91.31 92 GLU A O 1
ATOM 721 N N . GLY A 1 93 ? 17.756 -3.225 -17.027 1.00 90.38 93 GLY A N 1
ATOM 722 C CA . GLY A 1 93 ? 18.177 -1.846 -17.294 1.00 90.38 93 GLY A CA 1
ATOM 723 C C . GLY A 1 93 ? 18.870 -1.112 -16.143 1.00 90.38 93 GLY A C 1
ATOM 724 O O . GLY A 1 93 ? 18.988 0.106 -16.223 1.00 90.38 93 GLY A O 1
ATOM 725 N N . VAL A 1 94 ? 19.332 -1.821 -15.109 1.00 92.94 94 VAL A N 1
ATOM 726 C CA . VAL A 1 94 ? 20.068 -1.244 -13.972 1.00 92.94 94 VAL A CA 1
ATOM 727 C C . VAL A 1 94 ? 21.399 -1.958 -13.741 1.00 92.94 94 VAL A C 1
ATOM 729 O O . VAL A 1 94 ? 21.546 -3.148 -14.027 1.00 92.94 94 VAL A O 1
ATOM 732 N N . THR A 1 95 ? 22.368 -1.224 -13.210 1.00 93.25 95 THR A N 1
ATOM 733 C CA . THR A 1 95 ? 23.711 -1.684 -12.846 1.00 93.25 95 THR A CA 1
ATOM 734 C C . THR A 1 95 ? 24.015 -1.328 -11.394 1.00 93.25 95 THR A C 1
ATOM 736 O O . THR A 1 95 ? 23.333 -0.500 -10.802 1.00 93.25 95 THR A O 1
ATOM 739 N N . GLU A 1 96 ? 25.065 -1.911 -10.810 1.00 92.69 96 GLU A N 1
ATOM 740 C CA . GLU A 1 96 ? 25.504 -1.560 -9.447 1.00 92.69 96 GLU A CA 1
ATOM 741 C C . GLU A 1 96 ? 25.796 -0.056 -9.297 1.00 92.69 96 GLU A C 1
ATOM 743 O O . GLU A 1 96 ? 25.552 0.522 -8.243 1.00 92.69 96 GLU A O 1
ATOM 748 N N . ALA A 1 97 ? 26.233 0.602 -10.378 1.00 94.50 97 ALA A N 1
ATOM 749 C CA . ALA A 1 97 ? 26.524 2.029 -10.375 1.00 94.50 97 ALA A CA 1
ATOM 750 C C . ALA A 1 97 ? 25.300 2.916 -10.074 1.00 94.50 97 ALA A C 1
ATOM 752 O O . ALA A 1 97 ? 25.480 4.020 -9.559 1.00 94.50 97 ALA A O 1
ATOM 753 N N . ASP A 1 98 ? 24.085 2.433 -10.354 1.00 92.06 98 ASP A N 1
ATOM 754 C CA . ASP A 1 98 ? 22.829 3.171 -10.172 1.00 92.06 98 ASP A CA 1
ATOM 755 C C . ASP A 1 98 ? 22.349 3.206 -8.704 1.00 92.06 98 ASP A C 1
ATOM 757 O O . ASP A 1 98 ? 21.371 3.886 -8.393 1.00 92.06 98 ASP A O 1
ATOM 761 N N . PHE A 1 99 ? 23.026 2.486 -7.797 1.00 89.81 99 PHE A N 1
ATOM 762 C CA . PHE A 1 99 ? 22.637 2.319 -6.388 1.00 89.81 99 PHE A CA 1
ATOM 763 C C . PHE A 1 99 ? 23.665 2.875 -5.376 1.00 89.81 99 PHE A C 1
ATOM 765 O O . PHE A 1 99 ? 23.604 2.509 -4.200 1.00 89.81 99 PHE A O 1
ATOM 772 N N . ASN A 1 100 ? 24.603 3.723 -5.821 1.00 72.88 100 ASN A N 1
ATOM 773 C CA . ASN A 1 100 ? 25.649 4.339 -4.980 1.00 72.88 100 ASN A CA 1
ATOM 774 C C . ASN A 1 100 ? 25.194 5.588 -4.218 1.00 72.88 100 ASN A C 1
ATOM 776 O O . ASN A 1 100 ? 24.445 6.405 -4.800 1.00 72.88 100 ASN A O 1
#

Nearest PDB structures (foldseek):
  2qmi-assembly1_C  TM=4.432E-01  e=1.919E+00  Pyrococcus abyssi
  5x5y-assembly1_G  TM=4.379E-01  e=5.942E+00  Pseudomonas aeruginosa PAO1
  5ixg-assembly1_A  TM=4.278E-01  e=4.302E+00  Burkholderia cenocepacia PC184

Radius of gyration: 16.02 Å; Cα contacts (8 Å, |Δi|>4): 180; chains: 1; bounding box: 44×36×36 Å

Sequence (100 aa):
IELVSLTSIEGVDVYKIKVTKGEDESFRYYDAKTGYLVRTEKTVEAQGQSIVTVEDVSDYKEVNGVMFPHTTKITAGPQVLILNSTDVKINEGVTEADFN